Protein AF-A0ABD1GWQ9-F1 (afdb_monomer_lite)

Foldseek 3Di:
DDDDPDDPPVVVVVQVVQQQVVVQVVCVPPWHKDFPDFPDWDWDDDQWIKIWTWTFIDTPPDPDTWIKTWIWTDHPPDDIDTPDMDTDDDPPDPPDD

pLDDT: mean 81.99, std 14.96, range [38.84, 95.81]

Radius of gyration: 14.98 Å; chains: 1; bounding box: 59×23×32 Å

Organism: Salvia divinorum (NCBI:txid28513)

Structure (mmCIF, N/CA/C/O backbone):
data_AF-A0ABD1GWQ9-F1
#
_entry.id   AF-A0ABD1GWQ9-F1
#
loop_
_atom_site.group_PDB
_atom_site.id
_atom_site.type_symbol
_atom_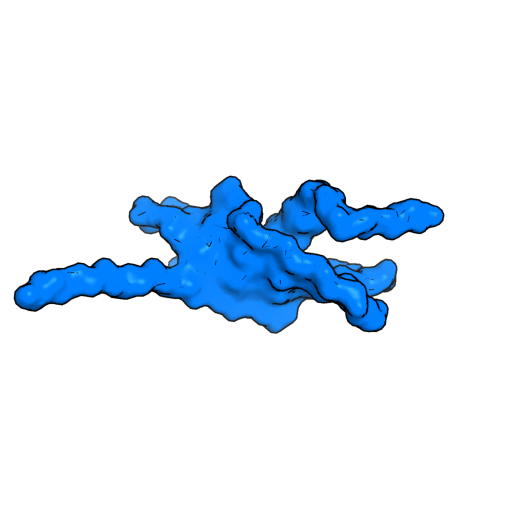site.label_atom_id
_atom_site.label_alt_id
_atom_site.label_comp_id
_atom_site.label_asym_id
_atom_site.label_entity_id
_atom_site.label_seq_id
_atom_site.pdbx_PDB_ins_code
_atom_site.Cartn_x
_atom_site.Cartn_y
_atom_site.Cartn_z
_atom_site.occupancy
_atom_site.B_iso_or_equiv
_atom_site.auth_seq_id
_atom_site.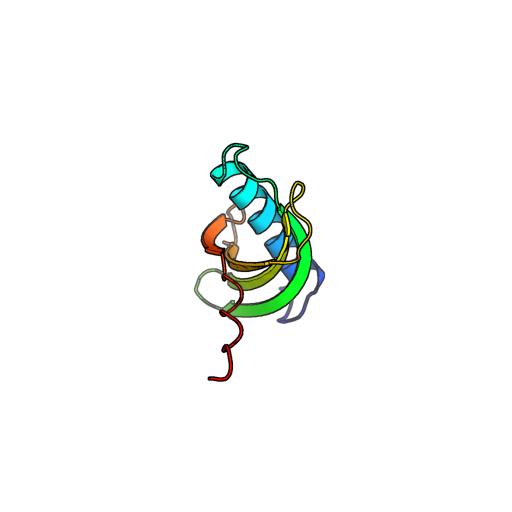auth_comp_id
_atom_site.auth_asym_id
_atom_site.auth_atom_id
_atom_site.pdbx_PDB_model_num
ATOM 1 N N . MET A 1 1 ? 21.973 -8.095 -12.393 1.00 38.84 1 MET A N 1
ATOM 2 C CA . MET A 1 1 ? 20.976 -8.107 -11.304 1.00 38.84 1 MET A CA 1
ATOM 3 C C . MET A 1 1 ? 19.620 -8.190 -11.976 1.00 38.84 1 MET A C 1
ATOM 5 O O . MET A 1 1 ? 19.338 -7.328 -12.794 1.00 38.84 1 MET A O 1
ATOM 9 N N . SER A 1 2 ? 18.875 -9.278 -11.779 1.00 44.94 2 SER A N 1
ATOM 10 C CA . SER A 1 2 ? 17.605 -9.501 -12.480 1.00 44.94 2 SER A CA 1
ATOM 11 C C . SER A 1 2 ? 16.560 -8.507 -11.980 1.00 44.94 2 SER A C 1
ATOM 13 O O . SER A 1 2 ? 16.283 -8.481 -10.782 1.00 44.94 2 SER A O 1
ATOM 15 N N . GLN A 1 3 ? 16.018 -7.682 -12.877 1.00 49.06 3 GLN A N 1
ATOM 16 C CA . GLN A 1 3 ? 14.835 -6.873 -12.585 1.00 49.06 3 GLN A CA 1
ATOM 17 C C . GLN A 1 3 ? 13.692 -7.819 -12.180 1.00 49.06 3 GLN A C 1
ATOM 19 O O . GLN A 1 3 ? 13.516 -8.853 -12.837 1.00 49.06 3 GLN A O 1
ATOM 24 N N . PRO A 1 4 ? 12.948 -7.535 -11.098 1.00 46.47 4 PRO A N 1
ATOM 25 C CA . PRO A 1 4 ? 11.765 -8.314 -10.769 1.00 46.47 4 PRO A CA 1
ATOM 26 C C . PRO A 1 4 ? 10.753 -8.152 -11.907 1.00 46.47 4 PRO A C 1
ATOM 28 O O . PRO A 1 4 ? 10.375 -7.040 -12.259 1.00 46.47 4 PRO A O 1
ATOM 31 N N . GLY A 1 5 ? 10.364 -9.267 -12.526 1.00 49.38 5 GLY A N 1
ATOM 32 C CA . GLY A 1 5 ? 9.382 -9.259 -13.605 1.00 49.38 5 GLY A CA 1
ATOM 33 C C . GLY A 1 5 ? 7.988 -8.837 -13.116 1.00 49.38 5 GLY A C 1
ATOM 34 O O . GLY A 1 5 ? 7.712 -8.883 -11.910 1.00 49.38 5 GLY A O 1
ATOM 35 N N . PRO A 1 6 ? 7.081 -8.471 -14.039 1.00 47.41 6 PRO A N 1
ATOM 36 C CA . PRO A 1 6 ? 5.694 -8.163 -13.712 1.00 47.41 6 PRO A CA 1
ATOM 37 C C . PRO A 1 6 ? 5.051 -9.389 -13.048 1.00 47.41 6 PRO A C 1
ATOM 39 O O . PRO A 1 6 ? 4.809 -10.404 -13.698 1.00 47.41 6 PRO A O 1
ATOM 42 N N . GLY A 1 7 ? 4.834 -9.316 -11.732 1.00 55.69 7 GLY A N 1
ATOM 43 C CA . GLY A 1 7 ? 4.309 -10.427 -10.931 1.00 55.69 7 GLY A CA 1
ATOM 44 C C . GLY A 1 7 ? 5.161 -10.858 -9.734 1.00 55.69 7 GLY A C 1
ATOM 45 O O . GLY A 1 7 ? 4.782 -11.817 -9.061 1.00 55.69 7 GLY A O 1
ATOM 46 N N . ASP A 1 8 ? 6.270 -10.181 -9.411 1.00 74.69 8 ASP A N 1
ATOM 47 C CA . ASP A 1 8 ? 6.947 -10.448 -8.137 1.00 74.69 8 ASP A CA 1
ATOM 48 C C . ASP A 1 8 ? 6.083 -9.946 -6.966 1.00 74.69 8 ASP A C 1
ATOM 50 O O . ASP A 1 8 ? 6.041 -8.759 -6.635 1.00 74.69 8 ASP A O 1
ATOM 54 N N . ILE A 1 9 ? 5.368 -10.876 -6.332 1.00 80.19 9 ILE A N 1
ATOM 55 C CA . ILE A 1 9 ?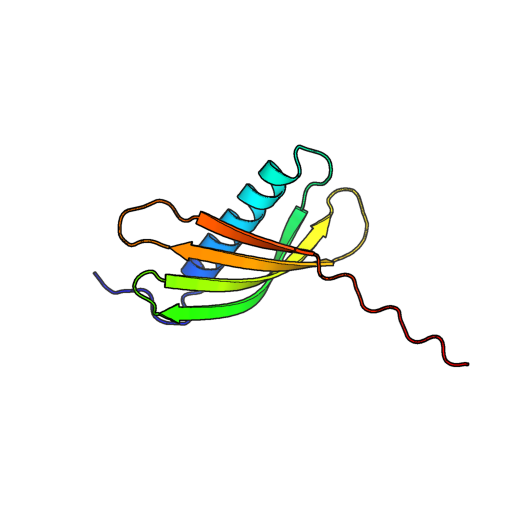 4.507 -10.639 -5.166 1.00 80.19 9 ILE A CA 1
ATOM 56 C C . ILE A 1 9 ? 5.263 -9.870 -4.072 1.00 80.19 9 ILE A C 1
ATOM 58 O O . ILE A 1 9 ? 4.670 -9.041 -3.383 1.00 80.19 9 ILE A O 1
ATOM 62 N N . LYS A 1 10 ? 6.580 -10.078 -3.922 1.00 84.50 10 LYS A N 1
ATOM 63 C CA . LYS A 1 10 ? 7.380 -9.338 -2.933 1.00 84.50 10 LYS A CA 1
ATOM 64 C C . LYS A 1 10 ? 7.502 -7.861 -3.290 1.00 84.50 10 LYS A C 1
ATOM 66 O O . LYS A 1 10 ? 7.462 -7.021 -2.393 1.00 84.50 10 LYS A O 1
ATOM 71 N N . TYR A 1 11 ? 7.631 -7.553 -4.576 1.00 86.56 11 TYR A N 1
ATOM 72 C CA . TYR A 1 11 ? 7.728 -6.188 -5.084 1.00 86.56 11 TYR A CA 1
ATOM 73 C C . TYR A 1 11 ? 6.416 -5.429 -4.865 1.00 86.56 11 TYR A C 1
ATOM 75 O O . TYR A 1 11 ? 6.409 -4.351 -4.272 1.00 86.56 11 TYR A O 1
ATOM 83 N N . VAL A 1 12 ? 5.292 -6.054 -5.225 1.00 89.62 12 VAL A N 1
ATOM 84 C CA . VAL A 1 12 ? 3.946 -5.503 -5.007 1.00 89.62 12 VAL A CA 1
ATOM 85 C C . VAL A 1 12 ? 3.638 -5.334 -3.515 1.00 89.62 12 VAL A C 1
ATOM 87 O O . VAL A 1 12 ? 3.141 -4.288 -3.105 1.00 89.62 12 VAL A O 1
ATOM 90 N N . ASN A 1 13 ? 3.984 -6.317 -2.679 1.00 91.38 13 ASN A N 1
ATOM 91 C CA . ASN A 1 13 ? 3.769 -6.227 -1.232 1.00 91.38 13 ASN A CA 1
ATOM 92 C C . ASN A 1 13 ? 4.615 -5.124 -0.592 1.00 91.38 13 ASN A C 1
ATOM 94 O O . ASN A 1 13 ? 4.140 -4.420 0.298 1.00 91.38 13 ASN A O 1
ATOM 98 N N . LYS A 1 14 ? 5.861 -4.943 -1.046 1.00 91.44 14 LYS A N 1
ATOM 99 C CA . LYS A 1 14 ? 6.706 -3.838 -0.585 1.00 91.44 14 LYS A CA 1
ATOM 100 C C . LYS A 1 14 ? 6.067 -2.491 -0.928 1.00 91.44 14 LYS A C 1
ATOM 102 O O . LYS A 1 14 ? 5.947 -1.649 -0.044 1.00 91.44 14 LYS A O 1
ATOM 107 N N . ALA A 1 15 ? 5.595 -2.332 -2.162 1.00 92.81 15 ALA A N 1
ATOM 108 C CA . ALA A 1 15 ? 4.881 -1.141 -2.614 1.00 92.81 15 ALA A CA 1
ATOM 109 C C . ALA A 1 15 ? 3.645 -0.839 -1.756 1.00 92.81 15 ALA A C 1
ATOM 111 O O . ALA A 1 15 ? 3.455 0.286 -1.302 1.00 92.81 15 ALA A O 1
ATOM 112 N N . ALA A 1 16 ? 2.827 -1.863 -1.497 1.00 94.50 16 ALA A N 1
ATOM 113 C CA . ALA A 1 16 ? 1.617 -1.747 -0.694 1.00 94.50 16 ALA A CA 1
ATOM 114 C C . ALA A 1 16 ? 1.919 -1.329 0.751 1.00 94.50 16 ALA A C 1
ATOM 116 O O . ALA A 1 16 ? 1.257 -0.441 1.281 1.00 94.50 16 ALA A O 1
ATOM 117 N N . ASN A 1 17 ? 2.946 -1.913 1.372 1.00 94.19 17 ASN A N 1
ATOM 118 C CA . ASN A 1 17 ? 3.354 -1.545 2.728 1.00 94.19 17 ASN A CA 1
ATOM 119 C C . ASN A 1 17 ? 3.839 -0.093 2.811 1.00 94.19 17 ASN A C 1
ATOM 121 O O . ASN A 1 17 ? 3.496 0.606 3.762 1.00 94.19 17 ASN A O 1
ATOM 125 N N . ILE A 1 18 ? 4.596 0.366 1.811 1.00 94.12 18 ILE A N 1
ATOM 126 C CA . ILE A 1 18 ? 5.059 1.758 1.734 1.00 94.12 18 ILE A CA 1
ATOM 127 C C . ILE A 1 18 ? 3.865 2.695 1.559 1.00 94.12 18 ILE A C 1
ATOM 129 O O . ILE A 1 18 ? 3.731 3.643 2.324 1.00 94.12 18 ILE A O 1
ATOM 133 N N . ALA A 1 19 ? 2.943 2.380 0.644 1.00 95.12 19 ALA A N 1
ATOM 134 C CA . ALA A 1 19 ? 1.730 3.170 0.459 1.00 95.12 19 ALA A CA 1
ATOM 135 C C . ALA A 1 19 ? 0.939 3.317 1.766 1.00 95.12 19 ALA A C 1
ATOM 137 O O . ALA A 1 19 ? 0.579 4.425 2.140 1.00 95.12 19 ALA A O 1
ATOM 138 N N . ILE A 1 20 ? 0.696 2.224 2.491 1.00 94.94 20 ILE A N 1
ATOM 139 C CA . ILE A 1 20 ? -0.068 2.268 3.746 1.00 94.94 20 ILE A CA 1
ATOM 140 C C . ILE A 1 20 ? 0.668 3.040 4.839 1.00 94.94 20 ILE A C 1
ATOM 142 O O . ILE A 1 20 ? 0.032 3.790 5.579 1.00 94.94 20 ILE A O 1
ATOM 146 N N . HIS A 1 21 ? 1.990 2.894 4.932 1.00 94.00 21 HIS A N 1
ATOM 147 C CA . HIS A 1 21 ? 2.790 3.670 5.872 1.00 94.00 21 HIS A CA 1
ATOM 148 C C . HIS A 1 21 ? 2.650 5.175 5.613 1.00 94.00 21 HIS A C 1
ATOM 150 O O . HIS A 1 21 ? 2.257 5.910 6.518 1.00 94.00 21 HIS A O 1
ATOM 156 N N . GLU A 1 22 ? 2.885 5.609 4.374 1.00 94.12 22 GLU A N 1
ATOM 157 C CA . GLU A 1 22 ? 2.807 7.020 3.980 1.00 94.12 22 GLU A CA 1
ATOM 158 C C . GLU A 1 22 ? 1.388 7.589 4.138 1.00 94.12 22 GLU A C 1
ATOM 160 O O . GLU A 1 22 ? 1.215 8.689 4.658 1.00 94.12 22 GLU A O 1
ATOM 165 N N . ILE A 1 23 ? 0.347 6.822 3.791 1.00 93.50 23 ILE A N 1
ATOM 166 C CA . ILE A 1 23 ? -1.054 7.230 4.001 1.00 93.50 23 ILE A CA 1
ATOM 167 C C . ILE A 1 23 ? -1.352 7.440 5.489 1.00 93.50 23 ILE A C 1
ATOM 169 O O . ILE A 1 23 ? -1.994 8.422 5.864 1.00 93.50 23 ILE A O 1
ATOM 173 N N . ASN A 1 24 ? -0.895 6.533 6.355 1.00 92.62 24 ASN A N 1
ATOM 174 C CA . ASN A 1 24 ? -1.107 6.658 7.797 1.00 92.62 24 ASN A CA 1
ATOM 175 C C . ASN A 1 24 ? -0.374 7.881 8.376 1.00 92.62 24 ASN A C 1
ATOM 177 O O . ASN A 1 24 ? -0.901 8.539 9.278 1.00 92.62 24 ASN A O 1
ATOM 181 N N . VAL A 1 25 ? 0.802 8.221 7.837 1.00 91.31 25 VAL A N 1
ATOM 182 C CA . VAL A 1 25 ? 1.527 9.456 8.177 1.00 91.31 25 VAL A CA 1
ATOM 183 C C . VAL A 1 25 ? 0.751 10.696 7.706 1.00 91.31 25 VAL A C 1
ATOM 185 O O . VAL A 1 25 ? 0.547 11.620 8.501 1.00 91.31 25 VAL A O 1
ATOM 188 N N . ASP A 1 26 ? 0.257 10.708 6.463 1.00 89.31 26 ASP A N 1
ATOM 189 C CA . ASP A 1 26 ? -0.518 11.814 5.869 1.00 89.31 26 ASP A CA 1
ATOM 190 C C . ASP A 1 26 ? -1.827 12.089 6.634 1.00 89.31 26 ASP A C 1
ATOM 192 O O . ASP A 1 26 ? -2.198 13.238 6.898 1.00 89.31 26 ASP A O 1
ATOM 196 N N . MET A 1 27 ? -2.483 11.030 7.114 1.00 87.12 27 MET A N 1
ATOM 197 C CA . MET A 1 27 ? -3.708 11.123 7.912 1.00 87.12 27 MET A CA 1
ATOM 198 C C . MET A 1 27 ? -3.495 11.644 9.343 1.00 87.12 27 MET A C 1
ATOM 200 O O . MET A 1 27 ? -4.484 11.921 10.030 1.00 87.12 27 MET A O 1
ATOM 204 N N . LYS A 1 28 ? -2.244 11.833 9.797 1.00 81.94 28 LYS A N 1
ATOM 205 C CA . LYS A 1 28 ? -1.869 12.492 11.069 1.00 81.94 28 LYS A CA 1
ATOM 206 C C . LYS A 1 28 ? -2.714 12.047 12.275 1.00 81.94 28 LYS A C 1
ATOM 208 O O . LYS A 1 28 ? -3.250 12.883 13.001 1.00 81.94 28 LYS A O 1
ATOM 213 N N . ASN A 1 29 ? -2.841 10.735 12.482 1.00 69.50 29 ASN A N 1
ATOM 214 C CA . ASN A 1 29 ? -3.607 10.102 13.572 1.00 69.50 29 ASN A CA 1
ATOM 215 C C . ASN A 1 29 ? -5.137 10.273 13.521 1.00 69.50 29 ASN A C 1
ATOM 217 O O . ASN A 1 29 ? -5.811 9.872 14.464 1.00 69.50 29 ASN A O 1
ATOM 221 N N . LYS A 1 30 ? -5.716 10.841 12.454 1.00 79.06 30 LYS A N 1
ATOM 222 C CA . LYS A 1 30 ? -7.184 10.885 12.300 1.00 79.06 30 LYS A CA 1
ATOM 223 C C . LYS A 1 30 ? -7.779 9.500 12.078 1.00 79.06 30 LYS A C 1
ATOM 225 O O . LYS A 1 30 ? -8.925 9.251 12.428 1.00 79.06 30 LYS A O 1
ATOM 230 N N . THR A 1 31 ? -7.031 8.637 11.403 1.00 80.75 31 THR A N 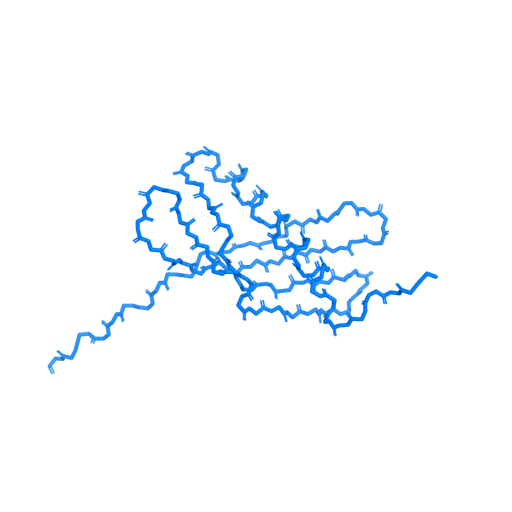1
ATOM 231 C CA . THR A 1 31 ? -7.436 7.278 11.060 1.00 80.75 31 THR A CA 1
ATOM 232 C C . THR A 1 31 ? -6.184 6.481 10.739 1.00 80.75 31 THR A C 1
ATOM 234 O O . THR A 1 31 ? -5.310 6.975 10.027 1.00 80.75 31 THR A O 1
ATOM 237 N N . THR A 1 32 ? -6.128 5.248 11.233 1.00 88.94 32 THR A N 1
ATOM 238 C CA . THR A 1 32 ? -5.082 4.284 10.891 1.00 88.94 32 THR A CA 1
ATOM 239 C C . THR A 1 32 ? -5.686 3.186 10.033 1.00 88.94 32 THR A C 1
ATOM 241 O O . THR A 1 32 ? -6.718 2.606 10.387 1.00 88.94 32 THR A O 1
ATOM 244 N N . PHE A 1 33 ? -5.037 2.896 8.913 1.00 90.69 33 PHE A N 1
ATOM 245 C CA . PHE A 1 33 ? -5.381 1.794 8.030 1.00 90.69 33 PHE A CA 1
ATOM 246 C C . PHE A 1 33 ? -4.404 0.638 8.219 1.00 90.69 33 PHE A C 1
ATOM 248 O O . PHE A 1 33 ? -3.187 0.828 8.265 1.00 90.69 33 PHE A O 1
ATOM 255 N N . GLU A 1 34 ? -4.944 -0.572 8.273 1.00 92.12 34 GLU A N 1
ATOM 256 C CA . GLU A 1 34 ? -4.176 -1.808 8.190 1.00 92.12 34 GLU A CA 1
ATOM 257 C C . GLU A 1 34 ? -4.447 -2.479 6.845 1.00 92.12 34 GLU A C 1
ATOM 259 O O . GLU A 1 34 ? -5.602 -2.649 6.439 1.00 92.12 34 GLU A O 1
ATOM 264 N N . LEU A 1 35 ? -3.375 -2.871 6.157 1.00 92.25 35 LEU A N 1
ATOM 265 C CA . LEU A 1 35 ? -3.465 -3.617 4.909 1.00 92.25 35 LEU A CA 1
ATOM 266 C C . LEU A 1 35 ? -4.084 -4.994 5.173 1.00 92.25 35 LEU A C 1
ATOM 268 O O . LEU A 1 35 ? -3.562 -5.757 5.984 1.00 92.25 35 LEU A O 1
ATOM 272 N N . VAL A 1 36 ? -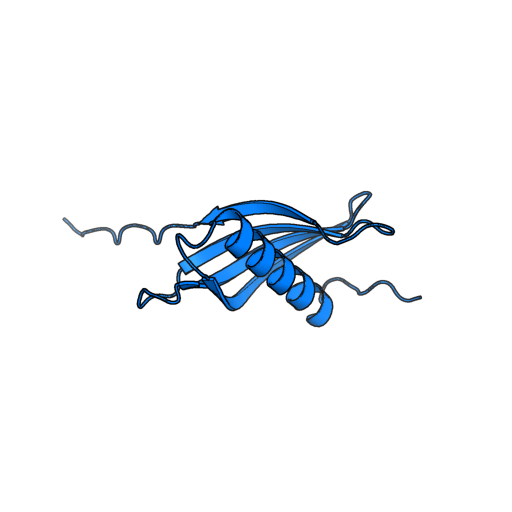5.170 -5.314 4.472 1.00 92.38 36 VAL A N 1
ATOM 273 C CA . VAL A 1 36 ? -5.764 -6.658 4.476 1.00 92.38 36 VAL A CA 1
ATOM 274 C C . VAL A 1 36 ? -5.181 -7.459 3.319 1.00 92.38 36 VAL A C 1
ATOM 276 O O . VAL A 1 36 ? -4.607 -8.523 3.531 1.00 92.38 36 VAL A O 1
ATOM 279 N N . GLU A 1 37 ? -5.278 -6.922 2.102 1.00 92.00 37 GLU A N 1
ATOM 280 C CA . GLU A 1 37 ? -4.733 -7.547 0.898 1.00 92.00 37 GLU A CA 1
ATOM 281 C C . GLU A 1 37 ? -4.542 -6.540 -0.246 1.00 92.00 37 GLU A C 1
ATOM 283 O O . GLU A 1 37 ? -5.127 -5.453 -0.267 1.00 92.00 37 GLU A O 1
ATOM 288 N N . VAL A 1 38 ? -3.738 -6.930 -1.236 1.00 92.69 38 VAL A N 1
ATOM 289 C CA . VAL A 1 38 ? -3.626 -6.224 -2.516 1.00 92.69 38 VAL A CA 1
ATOM 290 C C . VAL A 1 38 ? -4.596 -6.871 -3.500 1.00 92.69 38 VAL A C 1
ATOM 292 O O . VAL A 1 38 ? -4.330 -7.954 -4.014 1.00 92.69 38 VAL A O 1
ATOM 295 N N . THR A 1 39 ? -5.715 -6.207 -3.782 1.00 91.75 39 THR A N 1
ATOM 296 C CA . THR A 1 39 ? -6.765 -6.750 -4.661 1.00 91.75 39 THR A CA 1
ATOM 297 C C . THR A 1 39 ? -6.401 -6.636 -6.137 1.00 91.75 39 THR A C 1
ATOM 299 O O . THR A 1 39 ? -6.815 -7.456 -6.955 1.00 91.75 39 THR A O 1
ATOM 302 N N . LYS A 1 40 ? -5.615 -5.617 -6.503 1.00 91.31 40 LYS A N 1
ATOM 303 C CA . LYS A 1 40 ? -5.100 -5.438 -7.863 1.00 91.31 40 LYS A CA 1
ATOM 304 C C . LYS A 1 40 ? -3.787 -4.670 -7.841 1.00 91.31 40 LYS A C 1
ATOM 306 O O . LYS A 1 40 ? -3.665 -3.671 -7.139 1.00 91.31 40 LYS A O 1
ATOM 311 N N . ALA A 1 41 ? -2.845 -5.085 -8.679 1.00 91.62 41 ALA A N 1
ATOM 312 C CA . ALA A 1 41 ? -1.620 -4.348 -8.943 1.00 91.62 41 ALA A CA 1
ATOM 313 C C . ALA A 1 41 ? -1.377 -4.279 -10.451 1.00 91.62 41 ALA A C 1
ATOM 315 O O . ALA A 1 41 ? -1.490 -5.286 -11.150 1.00 91.62 41 ALA A O 1
ATOM 316 N N . VAL A 1 42 ? -1.063 -3.086 -10.949 1.00 90.88 42 VAL A N 1
ATOM 317 C CA . VAL A 1 42 ? -0.633 -2.861 -12.331 1.00 90.88 42 VAL A CA 1
ATOM 318 C C . VAL A 1 42 ? 0.700 -2.135 -12.280 1.00 90.88 42 VAL A C 1
ATOM 320 O O . VAL A 1 42 ? 0.794 -1.074 -11.670 1.00 90.88 42 VAL A O 1
ATOM 323 N N . ILE A 1 43 ? 1.715 -2.724 -12.903 1.00 87.94 43 ILE A N 1
ATOM 324 C CA . ILE A 1 43 ? 3.055 -2.148 -13.006 1.00 87.94 43 ILE A CA 1
ATOM 325 C C . ILE A 1 43 ? 3.192 -1.592 -14.418 1.00 87.94 43 ILE A C 1
ATOM 327 O O . ILE A 1 43 ? 2.868 -2.283 -15.387 1.00 87.94 43 ILE A O 1
ATOM 331 N N . VAL A 1 44 ? 3.606 -0.336 -14.520 1.00 87.62 44 VAL A N 1
ATOM 332 C CA . VAL A 1 44 ? 3.874 0.339 -15.786 1.00 87.62 44 VAL A CA 1
ATOM 333 C C . VAL A 1 44 ? 5.344 0.711 -15.822 1.00 87.62 44 VAL A C 1
ATOM 335 O O . VAL A 1 44 ? 5.815 1.479 -14.982 1.00 87.62 44 VAL A O 1
ATOM 338 N N . ASP A 1 45 ? 6.028 0.197 -16.837 1.00 79.31 45 ASP A N 1
ATOM 339 C CA . ASP A 1 45 ? 7.410 0.548 -17.129 1.00 79.31 45 ASP A CA 1
ATOM 340 C C . ASP A 1 45 ? 7.423 1.927 -17.811 1.00 79.31 45 ASP A C 1
ATOM 342 O O . ASP A 1 45 ? 7.077 2.076 -18.987 1.00 79.31 45 ASP A O 1
ATOM 346 N N . ALA A 1 46 ? 7.778 2.959 -17.052 1.00 65.44 46 ALA A N 1
ATOM 347 C CA . ALA A 1 46 ? 8.101 4.303 -17.536 1.00 65.44 46 ALA A CA 1
ATOM 348 C C . ALA A 1 46 ? 9.567 4.601 -17.120 1.00 65.44 46 ALA A C 1
ATOM 350 O O . ALA A 1 46 ? 10.224 3.680 -16.640 1.00 65.44 46 ALA A O 1
ATOM 351 N N . PRO A 1 47 ? 10.171 5.804 -17.281 1.00 70.44 47 PRO A N 1
ATOM 352 C CA . PRO A 1 47 ? 11.586 5.986 -16.899 1.00 70.44 47 PRO A CA 1
ATOM 353 C C . PRO A 1 47 ? 11.868 5.667 -15.413 1.00 70.44 47 PRO A C 1
ATOM 355 O O . PRO A 1 47 ? 13.024 5.484 -15.036 1.00 70.44 47 PRO A O 1
ATOM 358 N N . PHE A 1 48 ? 10.807 5.554 -14.608 1.00 77.62 48 PHE A N 1
ATOM 359 C CA . PHE A 1 48 ? 10.757 4.932 -13.290 1.00 77.62 48 PHE A CA 1
ATOM 360 C C . PHE A 1 48 ? 9.566 3.959 -13.252 1.00 77.62 48 PHE A C 1
ATOM 362 O O . PHE A 1 48 ? 8.560 4.204 -13.929 1.00 77.62 48 PHE A O 1
ATOM 369 N N . ASP A 1 49 ? 9.652 2.890 -12.457 1.00 83.56 49 ASP A N 1
ATOM 370 C CA . ASP A 1 49 ? 8.550 1.934 -12.314 1.00 83.56 49 ASP A CA 1
ATOM 371 C C . ASP A 1 49 ? 7.382 2.608 -11.583 1.00 83.56 49 ASP A C 1
ATOM 373 O O . ASP A 1 49 ? 7.545 3.108 -10.464 1.00 83.56 49 ASP A O 1
ATOM 377 N N . LEU A 1 50 ? 6.192 2.598 -12.191 1.00 89.12 50 LEU A N 1
ATOM 378 C CA . LEU A 1 50 ? 4.961 3.091 -11.569 1.00 89.12 50 LEU A CA 1
ATOM 379 C C . LEU A 1 50 ? 4.039 1.924 -11.229 1.00 89.12 50 LEU A C 1
ATOM 381 O O . LEU A 1 50 ? 3.666 1.127 -12.089 1.00 89.12 50 LEU A O 1
ATOM 385 N N . LEU A 1 51 ? 3.629 1.851 -9.967 1.00 91.75 51 LEU A N 1
ATOM 386 C CA . LEU A 1 51 ? 2.752 0.818 -9.440 1.00 91.75 51 LEU A CA 1
ATOM 387 C C . LEU A 1 51 ? 1.399 1.417 -9.074 1.00 91.75 51 LEU A C 1
ATOM 389 O O . LEU A 1 51 ? 1.267 2.179 -8.117 1.00 91.75 51 LEU A O 1
ATOM 393 N N . PHE A 1 52 ? 0.374 1.014 -9.816 1.00 93.25 52 PHE A N 1
ATOM 394 C CA . PHE A 1 52 ? -1.017 1.337 -9.538 1.00 93.25 52 PHE A CA 1
ATOM 395 C C . PHE A 1 52 ? -1.622 0.210 -8.704 1.00 93.25 52 PHE A C 1
ATOM 397 O O . PHE A 1 52 ? -1.867 -0.896 -9.197 1.00 93.25 52 PHE A O 1
ATOM 404 N N . LEU A 1 53 ? -1.857 0.495 -7.429 1.00 94.38 53 LEU A N 1
ATOM 405 C CA . LEU A 1 53 ? -2.318 -0.463 -6.437 1.00 94.38 53 LEU A CA 1
ATOM 406 C C . LEU A 1 53 ? -3.784 -0.211 -6.093 1.00 94.38 53 LEU A C 1
ATOM 408 O O . LEU A 1 53 ? -4.215 0.924 -5.893 1.00 94.38 53 LEU A O 1
ATOM 412 N N . THR A 1 54 ? -4.550 -1.290 -5.996 1.00 94.94 54 THR A N 1
ATOM 413 C CA . THR A 1 54 ? -5.845 -1.320 -5.318 1.00 94.94 54 THR A CA 1
ATOM 414 C C . THR A 1 54 ? -5.679 -2.188 -4.079 1.00 94.94 54 THR A C 1
ATOM 416 O O . THR A 1 54 ? -5.284 -3.350 -4.177 1.00 94.94 54 THR A O 1
ATOM 419 N N . LEU A 1 55 ? -5.912 -1.592 -2.917 1.00 94.50 55 LEU A N 1
ATOM 420 C CA . LEU A 1 55 ? -5.642 -2.163 -1.606 1.00 94.50 55 LEU A CA 1
ATOM 421 C C . LEU A 1 55 ? -6.965 -2.307 -0.864 1.00 94.50 55 LEU A C 1
ATOM 423 O O . LEU A 1 55 ? -7.692 -1.322 -0.718 1.00 94.50 55 LEU A O 1
ATOM 427 N N . ALA A 1 56 ? -7.268 -3.508 -0.386 1.00 92.69 56 ALA A N 1
ATOM 428 C CA . ALA A 1 56 ? -8.287 -3.678 0.635 1.00 92.69 56 ALA A CA 1
ATOM 429 C C . ALA A 1 56 ? -7.632 -3.401 1.985 1.00 92.69 56 ALA A C 1
ATOM 431 O O . ALA A 1 56 ? -6.613 -4.004 2.340 1.00 92.69 56 ALA A O 1
ATOM 432 N N . VAL A 1 57 ? -8.204 -2.468 2.730 1.00 92.50 57 VAL A N 1
ATOM 433 C CA . VAL A 1 57 ? -7.698 -2.060 4.036 1.00 92.50 57 VAL A CA 1
ATOM 434 C C . VAL A 1 57 ? -8.829 -2.079 5.040 1.00 92.50 57 VAL A C 1
ATOM 436 O O . VAL A 1 57 ? -9.988 -1.869 4.691 1.00 92.50 57 VAL A O 1
ATOM 439 N N . LYS A 1 58 ? -8.495 -2.289 6.304 1.00 91.06 58 LYS A N 1
ATOM 440 C CA . LYS A 1 58 ? -9.421 -2.062 7.411 1.00 91.06 58 LYS A CA 1
ATOM 441 C C . LYS A 1 58 ? -9.001 -0.795 8.137 1.00 91.06 58 LYS A C 1
ATOM 443 O O . LYS A 1 58 ? -7.809 -0.552 8.331 1.00 91.06 58 LYS A O 1
ATOM 448 N N . LYS A 1 59 ? -9.972 0.010 8.546 1.00 88.25 59 LYS A N 1
ATOM 449 C CA . LYS A 1 59 ? -9.724 1.057 9.537 1.00 88.25 59 LYS A CA 1
ATOM 450 C C . LYS A 1 59 ? -9.598 0.387 10.899 1.00 88.25 59 LYS A C 1
ATOM 452 O O . LYS A 1 59 ? -10.413 -0.467 11.225 1.00 88.25 59 LYS A O 1
ATOM 457 N N . VAL A 1 60 ? -8.602 0.763 11.693 1.00 83.62 60 VAL A N 1
ATOM 458 C CA . VAL A 1 60 ? -8.377 0.141 13.012 1.00 83.62 60 VAL A CA 1
ATOM 459 C C . VAL A 1 60 ? -9.566 0.358 13.963 1.00 83.62 60 VAL A C 1
ATOM 461 O O . VAL A 1 60 ? -9.860 -0.506 14.781 1.00 83.62 60 VAL A O 1
ATOM 464 N N . GLU A 1 61 ? -10.282 1.476 13.825 1.00 80.25 61 GLU A N 1
ATOM 465 C CA . GLU A 1 61 ? -11.380 1.867 14.723 1.00 80.25 61 GLU A CA 1
ATOM 466 C C . GLU A 1 61 ? -12.787 1.527 14.197 1.00 80.25 61 GLU A C 1
ATOM 468 O O . GLU A 1 61 ? -13.757 1.617 14.946 1.00 80.25 61 GLU A O 1
ATOM 473 N N . GLU A 1 62 ? -12.928 1.118 12.930 1.00 77.12 62 GLU A N 1
ATOM 474 C CA . GLU A 1 62 ? -14.228 0.836 12.306 1.00 77.12 62 GLU A CA 1
ATOM 475 C C . GLU A 1 62 ? -14.294 -0.604 11.784 1.00 77.12 62 GLU A C 1
ATOM 477 O O . GLU A 1 62 ? -13.361 -1.119 11.167 1.00 77.12 62 GLU A O 1
ATOM 482 N N . ALA A 1 63 ? -15.442 -1.254 11.977 1.00 67.88 63 ALA A N 1
ATOM 483 C CA . ALA A 1 63 ? -15.706 -2.554 11.381 1.00 67.88 63 ALA A CA 1
ATOM 484 C C . ALA A 1 63 ? -16.050 -2.381 9.894 1.00 67.88 63 ALA A C 1
ATOM 486 O O . ALA A 1 63 ? -17.158 -1.982 9.543 1.00 67.88 63 ALA A O 1
ATOM 487 N N . GLY A 1 64 ? -15.098 -2.688 9.015 1.00 74.19 64 GLY A N 1
ATOM 488 C CA . GLY A 1 64 ? -15.334 -2.692 7.575 1.00 74.19 64 GLY A CA 1
ATOM 489 C C . GLY A 1 64 ? -14.042 -2.679 6.771 1.00 74.19 64 GLY A C 1
ATOM 490 O O . GLY A 1 64 ? -13.115 -1.927 7.074 1.00 74.19 64 GLY A O 1
ATOM 491 N N . ALA A 1 65 ? -13.989 -3.514 5.733 1.00 80.62 65 ALA A N 1
ATOM 492 C CA . ALA A 1 65 ? -12.966 -3.391 4.709 1.00 80.62 65 ALA A CA 1
ATOM 493 C C . ALA A 1 65 ? -13.376 -2.276 3.742 1.00 80.62 65 ALA A C 1
ATOM 495 O O . ALA A 1 65 ? -14.484 -2.279 3.207 1.00 80.62 65 ALA A O 1
ATOM 496 N N . ILE A 1 66 ? -12.475 -1.332 3.519 1.00 89.88 66 ILE A N 1
ATOM 497 C CA . ILE A 1 66 ? -12.613 -0.278 2.520 1.00 89.88 66 ILE A CA 1
ATOM 498 C C . ILE A 1 66 ? -11.523 -0.441 1.470 1.00 89.88 66 ILE A C 1
ATOM 500 O O . ILE A 1 66 ? -10.513 -1.114 1.686 1.00 89.88 66 ILE A O 1
ATOM 504 N N . THR A 1 67 ? -11.719 0.193 0.321 1.00 92.88 67 THR A N 1
ATOM 505 C CA . THR A 1 67 ? -10.749 0.124 -0.768 1.00 92.88 67 THR A CA 1
ATOM 506 C C . THR A 1 67 ? -9.977 1.430 -0.877 1.00 92.88 67 THR A C 1
ATOM 508 O O . THR A 1 67 ? -10.561 2.511 -0.934 1.00 92.88 67 THR A O 1
ATOM 511 N N . ILE A 1 68 ? -8.655 1.331 -0.960 1.00 94.06 68 ILE A N 1
ATOM 512 C CA . ILE A 1 68 ? -7.761 2.437 -1.296 1.00 94.06 68 ILE A CA 1
ATOM 513 C C . ILE A 1 68 ? -7.181 2.188 -2.682 1.00 94.06 68 ILE A C 1
ATOM 515 O O . ILE A 1 68 ? -6.767 1.076 -3.010 1.00 94.06 68 ILE A O 1
ATOM 519 N N . LYS A 1 69 ? -7.118 3.238 -3.499 1.00 95.81 69 LYS A N 1
ATOM 520 C CA . LYS A 1 69 ? -6.301 3.246 -4.716 1.00 95.81 69 LYS A CA 1
ATOM 521 C C . LYS A 1 69 ? -5.073 4.104 -4.462 1.00 95.81 69 LYS A C 1
ATOM 523 O O . LYS A 1 69 ? -5.227 5.246 -4.037 1.00 95.81 69 LYS A O 1
ATOM 528 N N . ALA A 1 70 ? -3.891 3.562 -4.727 1.00 95.62 70 ALA A N 1
ATOM 529 C CA . ALA A 1 70 ? -2.614 4.225 -4.496 1.00 95.62 70 ALA A CA 1
ATOM 530 C C . ALA A 1 70 ? -1.708 4.112 -5.726 1.00 95.62 70 ALA A C 1
ATOM 532 O O . ALA A 1 70 ? -1.765 3.124 -6.460 1.00 95.62 70 ALA A O 1
ATOM 533 N N . ILE A 1 71 ? -0.881 5.131 -5.941 1.00 94.56 71 ILE A N 1
ATOM 534 C CA . ILE A 1 71 ? 0.147 5.170 -6.979 1.00 94.56 71 ILE A CA 1
ATOM 535 C C . ILE A 1 71 ? 1.488 5.318 -6.279 1.00 94.56 71 ILE A C 1
ATOM 537 O O . ILE A 1 71 ? 1.730 6.324 -5.611 1.00 94.56 71 ILE A O 1
ATOM 541 N N . VAL A 1 72 ? 2.341 4.315 -6.444 1.00 92.94 72 VAL A N 1
ATOM 542 C CA . VAL A 1 72 ? 3.683 4.282 -5.867 1.00 92.94 72 VAL A CA 1
ATOM 543 C C . VAL A 1 72 ? 4.698 4.296 -6.996 1.00 92.94 72 VAL A C 1
ATOM 545 O O . VAL A 1 72 ? 4.535 3.553 -7.964 1.00 92.94 72 VAL A O 1
ATOM 548 N N . SER A 1 73 ? 5.735 5.115 -6.886 1.00 90.50 73 SER A N 1
ATOM 549 C CA . SER A 1 73 ? 6.890 5.041 -7.777 1.00 90.50 73 SER A CA 1
ATOM 550 C C . SER A 1 73 ? 8.058 4.341 -7.104 1.00 90.50 73 SER A C 1
ATOM 552 O O . SER A 1 73 ? 8.257 4.425 -5.889 1.00 90.50 73 SER A O 1
ATOM 554 N N . HIS A 1 74 ? 8.846 3.647 -7.917 1.00 86.50 74 HIS A N 1
ATOM 555 C CA . HIS A 1 74 ? 10.153 3.148 -7.525 1.00 86.50 74 HIS A CA 1
ATOM 556 C C . HIS A 1 74 ? 11.214 3.684 -8.494 1.00 86.50 74 HIS A C 1
ATOM 558 O O . HIS A 1 74 ? 11.431 3.116 -9.570 1.00 86.50 74 HIS A O 1
ATOM 564 N N . PRO A 1 75 ? 11.881 4.794 -8.137 1.00 80.25 75 PRO A N 1
ATOM 565 C CA . PRO A 1 75 ? 13.017 5.294 -8.893 1.00 80.25 75 PRO A CA 1
ATOM 566 C C . PRO A 1 75 ? 14.245 4.397 -8.676 1.00 80.25 75 PRO A C 1
ATOM 568 O O . PRO A 1 75 ? 14.458 3.871 -7.588 1.00 80.25 75 PRO A O 1
ATOM 571 N N . ILE A 1 76 ? 15.101 4.247 -9.694 1.00 71.81 76 ILE A N 1
ATOM 572 C CA . ILE A 1 76 ? 16.247 3.309 -9.681 1.00 71.81 76 ILE A CA 1
ATOM 573 C C . ILE A 1 76 ? 17.240 3.585 -8.531 1.00 71.81 76 ILE A C 1
ATOM 575 O O . ILE A 1 76 ? 17.881 2.660 -8.032 1.00 71.81 76 ILE A O 1
ATOM 579 N N . CYS A 1 77 ? 17.371 4.847 -8.112 1.00 74.81 77 CYS A N 1
ATOM 580 C CA . CYS A 1 77 ? 18.367 5.295 -7.133 1.00 74.81 77 CYS A CA 1
ATOM 581 C C . CYS A 1 77 ? 17.768 6.037 -5.930 1.00 74.81 77 CYS A C 1
ATOM 583 O O . CYS A 1 77 ? 18.526 6.557 -5.113 1.00 74.81 77 CYS A O 1
ATOM 585 N N . GLU A 1 78 ? 16.443 6.111 -5.819 1.00 77.94 78 GLU A N 1
ATOM 586 C CA . GLU A 1 78 ? 15.777 6.869 -4.758 1.00 77.94 78 GLU A CA 1
ATOM 587 C C . GLU A 1 78 ? 14.836 5.967 -3.949 1.00 77.94 78 GLU A C 1
ATOM 589 O O . GLU A 1 78 ? 14.508 4.854 -4.377 1.00 77.94 78 GLU A O 1
ATOM 594 N N . PRO A 1 79 ? 14.429 6.396 -2.742 1.00 84.88 79 PRO A N 1
ATOM 595 C CA . PRO A 1 79 ? 13.392 5.708 -1.993 1.00 84.88 79 PRO A CA 1
ATOM 596 C C . PRO A 1 79 ? 12.105 5.592 -2.813 1.00 84.88 79 PRO A C 1
ATOM 598 O O . PRO A 1 79 ? 11.825 6.394 -3.697 1.00 84.88 79 PRO A O 1
ATOM 601 N N . TRP A 1 80 ? 11.305 4.583 -2.488 1.00 89.06 80 TRP A N 1
ATOM 602 C CA . TRP A 1 80 ? 9.964 4.464 -3.041 1.00 89.06 80 TRP A CA 1
ATOM 603 C C . TRP A 1 80 ? 9.114 5.621 -2.527 1.00 89.06 80 TRP A C 1
ATOM 605 O O . TRP A 1 80 ? 9.207 5.963 -1.347 1.00 89.06 80 TRP A O 1
ATOM 615 N N . GLU A 1 81 ? 8.252 6.162 -3.376 1.00 91.12 81 GLU A N 1
ATOM 616 C CA . GLU A 1 81 ? 7.439 7.324 -3.033 1.00 91.12 81 GLU A CA 1
ATOM 617 C C . GLU A 1 81 ? 5.960 7.050 -3.306 1.00 91.12 81 GLU A C 1
ATOM 619 O O . GLU A 1 81 ? 5.585 6.510 -4.351 1.00 91.12 81 GLU A O 1
ATOM 624 N N . LEU A 1 82 ? 5.098 7.442 -2.365 1.00 93.56 82 LEU A N 1
ATOM 625 C CA . LEU A 1 82 ? 3.663 7.518 -2.604 1.00 93.56 82 LEU A CA 1
ATOM 626 C C . LEU A 1 82 ? 3.343 8.839 -3.313 1.00 93.56 82 LEU A C 1
ATOM 628 O O . LEU A 1 82 ? 3.351 9.896 -2.692 1.00 93.56 82 LEU A O 1
ATOM 632 N N . HIS A 1 83 ? 2.986 8.779 -4.594 1.00 91.62 83 HIS A N 1
ATOM 633 C CA . HIS A 1 83 ? 2.630 9.982 -5.351 1.00 91.62 83 HIS A CA 1
ATOM 634 C C . HIS A 1 83 ? 1.198 10.444 -5.104 1.00 91.62 83 HIS A C 1
ATOM 636 O O . HIS A 1 83 ? 0.921 11.638 -5.020 1.00 91.62 83 HIS A O 1
ATOM 642 N N . GLN A 1 84 ? 0.258 9.500 -5.062 1.00 93.62 84 GLN A N 1
ATOM 643 C CA . GLN A 1 84 ? -1.154 9.822 -4.921 1.00 93.62 84 GLN A CA 1
ATOM 644 C C . GLN A 1 84 ? -1.913 8.655 -4.310 1.00 93.62 84 GLN A C 1
ATOM 646 O O . GLN A 1 84 ? -1.647 7.492 -4.614 1.00 93.62 84 GLN A O 1
ATOM 651 N N . TRP A 1 85 ? -2.926 8.971 -3.510 1.00 95.44 85 TRP A N 1
ATOM 652 C CA . TRP A 1 85 ? -3.872 7.990 -3.010 1.00 95.44 85 TRP A CA 1
ATOM 653 C C . TRP A 1 85 ? -5.286 8.566 -2.925 1.00 95.44 85 TRP A C 1
ATOM 655 O O . TRP A 1 85 ? -5.486 9.782 -2.931 1.00 95.44 85 TRP A O 1
ATOM 665 N N . LYS A 1 86 ? -6.281 7.679 -2.889 1.00 93.94 86 LYS A N 1
ATOM 666 C CA . LYS A 1 86 ? -7.669 8.034 -2.586 1.00 93.94 86 LYS A CA 1
ATOM 667 C C . LYS A 1 86 ? -8.426 6.870 -1.966 1.00 93.94 86 LYS A C 1
ATOM 669 O O . LYS A 1 86 ? -8.202 5.711 -2.328 1.00 93.94 86 LYS A O 1
ATOM 674 N N . LEU A 1 87 ? -9.374 7.204 -1.098 1.00 90.69 87 LEU A N 1
ATOM 675 C CA . LEU A 1 87 ? -10.402 6.279 -0.633 1.00 90.69 87 LEU A CA 1
ATOM 676 C C . LEU A 1 87 ? -11.427 6.063 -1.745 1.00 90.69 87 LEU A C 1
ATOM 678 O O . LEU A 1 87 ? -11.814 6.997 -2.449 1.00 90.69 87 LEU A O 1
ATOM 682 N N . VAL A 1 88 ? -11.846 4.818 -1.915 1.00 85.62 88 VAL A N 1
ATOM 683 C CA . VAL A 1 88 ? -12.989 4.452 -2.741 1.00 85.62 88 VAL A CA 1
ATOM 684 C C . VAL A 1 88 ? -14.116 4.153 -1.769 1.00 85.62 88 VAL A C 1
ATOM 686 O O . VAL A 1 88 ? -14.082 3.137 -1.073 1.00 85.62 88 VAL A O 1
ATOM 689 N N . GLU A 1 89 ? -15.069 5.076 -1.674 1.00 72.56 89 GLU A N 1
ATOM 690 C CA . GLU A 1 89 ? -16.290 4.835 -0.913 1.00 72.56 89 GLU A CA 1
ATOM 691 C C . GLU A 1 89 ? -17.026 3.637 -1.533 1.00 72.56 89 GLU A C 1
ATOM 693 O O . GLU A 1 89 ? -17.050 3.513 -2.764 1.00 72.56 89 GLU A O 1
ATOM 698 N N . PRO A 1 90 ? -17.577 2.724 -0.716 1.00 63.22 90 PRO A N 1
ATOM 699 C CA . PRO A 1 90 ? -18.462 1.695 -1.239 1.00 63.22 90 PRO A CA 1
ATOM 700 C C . PRO A 1 90 ? -19.627 2.389 -1.951 1.00 63.22 90 PRO A C 1
ATOM 702 O O . PRO A 1 90 ? -20.198 3.338 -1.411 1.00 63.22 90 PRO A O 1
ATOM 705 N N . GLU A 1 91 ? -19.950 1.953 -3.172 1.00 54.22 91 GLU A N 1
ATOM 706 C CA . GLU A 1 91 ? -21.102 2.499 -3.891 1.00 54.22 91 GLU A CA 1
ATOM 707 C C . GLU A 1 91 ? -22.345 2.390 -2.994 1.00 54.22 91 GLU A C 1
ATOM 709 O O . GLU A 1 91 ? -22.530 1.355 -2.340 1.0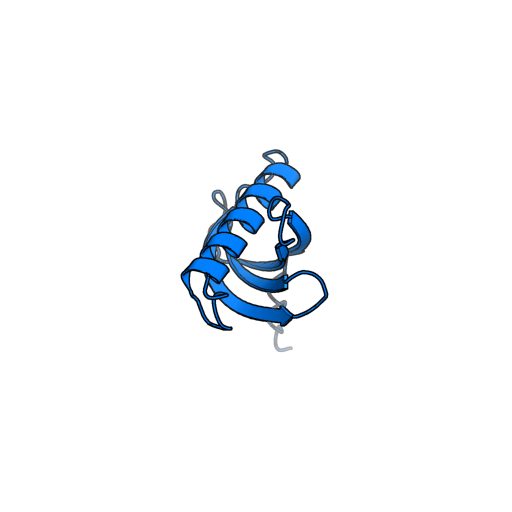0 54.22 91 GLU A O 1
ATOM 714 N N . PRO A 1 92 ? -23.189 3.436 -2.915 1.00 51.31 92 PRO A N 1
ATOM 715 C CA . PRO A 1 92 ? -24.450 3.316 -2.206 1.00 51.31 92 PRO A CA 1
ATOM 716 C C . PRO A 1 92 ? -25.232 2.174 -2.852 1.00 51.31 92 PRO A C 1
ATOM 718 O O . PRO A 1 92 ? -25.461 2.179 -4.062 1.00 51.31 92 PRO A O 1
ATOM 721 N N . VAL A 1 93 ? -25.606 1.178 -2.044 1.00 54.03 93 VAL A N 1
ATOM 722 C CA . VAL A 1 93 ? -26.486 0.090 -2.480 1.00 54.03 93 VAL A CA 1
ATOM 723 C C . VAL A 1 93 ? -27.709 0.746 -3.128 1.00 54.03 93 VAL A C 1
ATOM 725 O O . VAL A 1 93 ? -28.312 1.608 -2.481 1.00 54.03 93 VAL A O 1
ATOM 728 N N . PRO A 1 94 ? -28.069 0.416 -4.382 1.00 51.00 94 PRO A N 1
ATOM 729 C CA . PRO A 1 94 ? -29.254 0.991 -4.989 1.00 51.00 94 PRO A CA 1
ATOM 730 C C . PRO A 1 94 ? -30.446 0.554 -4.143 1.00 51.00 94 PRO A C 1
ATOM 732 O O . PRO A 1 94 ? -30.758 -0.633 -4.069 1.00 51.00 94 PRO A O 1
ATOM 735 N N . THR A 1 95 ? -31.088 1.501 -3.466 1.00 54.88 95 THR A N 1
ATOM 736 C CA . THR A 1 95 ? -32.394 1.266 -2.861 1.00 54.88 95 THR A CA 1
ATOM 737 C C . THR A 1 95 ? -33.361 1.055 -4.022 1.00 54.88 95 THR A C 1
ATOM 739 O O . THR A 1 95 ? -33.693 2.017 -4.715 1.00 54.88 95 THR A O 1
ATOM 742 N N . GLU A 1 96 ? -33.745 -0.195 -4.295 1.00 56.03 96 GLU A N 1
ATOM 743 C CA . GLU A 1 96 ? -34.868 -0.486 -5.191 1.00 56.03 96 GLU A CA 1
ATOM 744 C C . GLU A 1 96 ? -36.086 0.313 -4.700 1.00 56.03 96 GLU A C 1
ATOM 746 O O . GLU A 1 96 ? -36.447 0.247 -3.522 1.00 56.03 96 GLU A O 1
ATOM 751 N N . ALA A 1 97 ? -36.638 1.132 -5.597 1.00 55.34 97 ALA A N 1
ATOM 752 C CA . ALA A 1 97 ? -37.850 1.921 -5.398 1.00 55.34 97 ALA A CA 1
ATOM 753 C C . ALA A 1 97 ? -39.087 1.133 -5.838 1.00 55.34 97 ALA A C 1
ATOM 755 O O . ALA A 1 97 ? -38.972 0.375 -6.829 1.00 55.34 97 ALA A O 1
#

Secondary structure (DSSP, 8-state):
-PPPPTT-HHHHHHHHHHHHHHHHHHTTTS--EEEEEEEEEEEEESSSEEEEEEEEEEETTSSSEEEEEEEEEE-TTS--EEEEEEEEPPPPP----

Sequence (97 aa):
MSQPGPGDIKYVNKAANIAIHEINVDMKNKTTFELVEVTKAVIVDAPFDLLFLTLAVKKVEEAGAITIKAIVSHPICEPWELHQWKLVEPEPVPTEA